Protein AF-A0A3N5REE6-F1 (afdb_monomer)

pLDDT: mean 72.45, std 20.6, range [33.62, 97.06]

Structure (mmCIF, N/CA/C/O backbone):
data_AF-A0A3N5REE6-F1
#
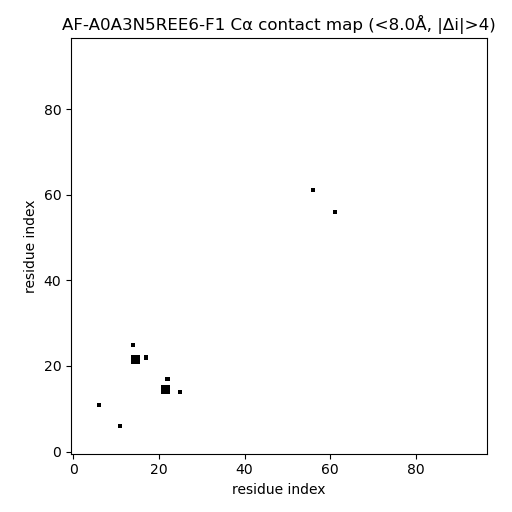_entry.id   AF-A0A3N5REE6-F1
#
loop_
_atom_site.group_PDB
_atom_site.id
_atom_site.type_symbol
_atom_site.label_atom_id
_atom_site.label_alt_id
_atom_site.label_comp_id
_atom_site.label_asym_id
_atom_site.label_entity_id
_atom_site.label_seq_id
_atom_site.pdbx_PDB_ins_code
_atom_site.Cartn_x
_atom_site.Cartn_y
_atom_site.Cartn_z
_atom_site.occupancy
_atom_site.B_iso_or_equiv
_atom_site.auth_seq_id
_atom_site.auth_comp_id
_atom_site.auth_asym_id
_atom_site.auth_atom_id
_atom_site.pdbx_PDB_model_num
ATOM 1 N N . MET A 1 1 ? -1.802 12.068 -12.018 1.00 54.91 1 MET A N 1
ATOM 2 C CA . MET A 1 1 ? -2.068 10.920 -11.128 1.00 54.91 1 MET A CA 1
ATOM 3 C C . MET A 1 1 ? -2.730 11.488 -9.898 1.00 54.91 1 MET A C 1
ATOM 5 O O . MET A 1 1 ? -2.159 12.414 -9.340 1.00 54.91 1 MET A O 1
ATOM 9 N N . GLU A 1 2 ? -3.912 10.995 -9.538 1.00 60.16 2 GLU A N 1
ATOM 10 C CA . GLU A 1 2 ? -4.509 11.303 -8.234 1.00 60.16 2 GLU A CA 1
ATOM 11 C C . GLU A 1 2 ? -3.501 10.934 -7.133 1.00 60.16 2 GLU A C 1
ATOM 13 O O . GLU A 1 2 ? -2.942 9.828 -7.185 1.00 60.16 2 GLU A O 1
ATOM 18 N N . PRO A 1 3 ? -3.179 11.850 -6.204 1.00 69.75 3 PRO A N 1
ATOM 19 C CA . PRO A 1 3 ? -2.310 11.535 -5.084 1.00 69.75 3 PRO A CA 1
ATOM 20 C C . PRO A 1 3 ? -2.962 10.446 -4.231 1.00 69.75 3 PRO A C 1
ATOM 22 O O . PRO A 1 3 ? -4.150 10.502 -3.921 1.00 69.75 3 PRO A O 1
ATOM 25 N N . LEU A 1 4 ? -2.176 9.441 -3.845 1.00 68.06 4 LEU A N 1
ATOM 26 C CA . LEU A 1 4 ? -2.631 8.419 -2.908 1.00 68.06 4 LEU A CA 1
ATOM 27 C C . LEU A 1 4 ? -2.835 9.075 -1.540 1.00 68.06 4 LEU A C 1
ATOM 29 O O . LEU A 1 4 ? -1.875 9.297 -0.804 1.00 68.06 4 LEU A O 1
ATOM 33 N N . GLN A 1 5 ? -4.082 9.405 -1.213 1.00 79.62 5 GLN A N 1
ATOM 34 C CA . GLN A 1 5 ? -4.461 9.804 0.134 1.00 79.62 5 GLN A CA 1
ATOM 35 C C . GLN A 1 5 ? -4.584 8.548 0.991 1.00 79.62 5 GLN A C 1
ATOM 37 O O . GLN A 1 5 ? -5.488 7.733 0.812 1.00 79.62 5 GLN A O 1
ATOM 42 N N . LEU A 1 6 ? -3.623 8.373 1.896 1.00 85.06 6 LEU A N 1
ATOM 43 C CA . LEU A 1 6 ? -3.731 7.378 2.951 1.00 85.06 6 LEU A CA 1
ATOM 44 C C . LEU A 1 6 ? -4.729 7.891 3.994 1.00 85.06 6 LEU A C 1
ATOM 46 O O . LEU A 1 6 ? -4.678 9.078 4.324 1.00 85.06 6 LEU A O 1
ATOM 50 N N . PRO A 1 7 ? -5.609 7.023 4.515 1.00 89.81 7 PRO A N 1
ATOM 51 C CA . PRO A 1 7 ? -6.543 7.419 5.553 1.00 89.81 7 PRO A CA 1
ATOM 52 C C . PRO A 1 7 ? -5.767 7.879 6.788 1.00 89.81 7 PRO A C 1
ATOM 54 O O . PRO A 1 7 ? -4.813 7.231 7.231 1.00 89.81 7 PRO A O 1
ATOM 57 N N . THR A 1 8 ? -6.179 9.012 7.337 1.00 93.75 8 THR A N 1
ATOM 58 C CA . THR A 1 8 ? -5.665 9.533 8.602 1.00 93.75 8 THR A CA 1
ATOM 59 C C . THR A 1 8 ? -6.074 8.625 9.758 1.00 93.75 8 THR A C 1
ATOM 61 O O . THR A 1 8 ? -7.038 7.860 9.680 1.00 93.75 8 THR A O 1
ATOM 64 N N . GLU A 1 9 ? -5.361 8.712 10.878 1.00 93.75 9 GLU A N 1
ATOM 65 C CA . GLU A 1 9 ? -5.683 7.903 12.054 1.00 93.75 9 GLU A CA 1
ATOM 66 C C . GLU A 1 9 ? -7.105 8.166 12.579 1.00 93.75 9 GLU A C 1
ATOM 68 O O . GLU A 1 9 ? -7.790 7.250 13.036 1.00 93.75 9 GLU A O 1
ATOM 73 N N . GLU A 1 10 ? -7.584 9.404 12.468 1.00 94.50 10 GLU A N 1
ATOM 74 C CA . GLU A 1 10 ? -8.943 9.787 12.850 1.00 94.50 10 GLU A CA 1
ATOM 75 C C . GLU A 1 10 ? -9.999 9.114 11.968 1.00 94.50 10 GLU A C 1
ATOM 77 O O . GLU A 1 10 ? -10.989 8.591 12.490 1.00 94.50 10 GLU A O 1
ATOM 82 N N . GLU A 1 11 ? -9.765 9.056 10.655 1.00 92.62 11 GLU A N 1
ATOM 83 C CA . GLU A 1 11 ? -10.625 8.353 9.698 1.00 92.62 11 GLU A CA 1
ATOM 84 C C . GLU A 1 11 ? -10.614 6.844 9.948 1.00 92.62 11 GLU A C 1
ATOM 86 O O . GLU A 1 11 ? -11.675 6.222 9.985 1.00 92.62 11 GLU A O 1
ATOM 91 N N . ILE A 1 12 ? -9.445 6.255 10.221 1.00 94.75 12 ILE A N 1
ATOM 92 C CA . ILE A 1 12 ? -9.333 4.834 10.585 1.00 94.75 12 ILE A CA 1
ATOM 93 C C . ILE A 1 12 ? -10.153 4.553 11.848 1.00 94.75 12 ILE A C 1
ATOM 95 O O . ILE A 1 12 ? -10.948 3.614 11.887 1.00 94.75 12 ILE A O 1
ATOM 99 N N . ARG A 1 13 ? -10.023 5.394 12.880 1.00 96.00 13 ARG A N 1
ATOM 100 C CA . ARG A 1 13 ? -10.804 5.264 14.120 1.00 96.00 13 ARG A CA 1
ATOM 101 C C . ARG A 1 13 ? -12.302 5.458 13.875 1.00 96.00 13 ARG A C 1
ATOM 103 O O . ARG A 1 13 ? -13.104 4.806 14.541 1.00 96.00 13 ARG A O 1
ATOM 110 N N . ALA A 1 14 ? -12.699 6.324 12.943 1.00 96.00 14 ALA A N 1
ATOM 111 C CA . ALA A 1 14 ? -14.099 6.495 12.558 1.00 96.00 14 ALA A CA 1
ATOM 112 C C . ALA A 1 14 ? -14.663 5.249 11.860 1.00 96.00 14 ALA A C 1
ATOM 114 O O . ALA A 1 14 ? -15.767 4.826 12.194 1.00 96.00 14 ALA A O 1
ATOM 115 N N . VAL A 1 15 ? -13.888 4.626 10.972 1.00 96.31 15 VAL A N 1
ATOM 116 C CA . VAL A 1 15 ? -14.250 3.368 10.302 1.00 96.31 15 VAL A CA 1
ATOM 117 C C . VAL A 1 15 ? -14.375 2.223 11.309 1.00 96.31 15 VAL A C 1
ATOM 119 O O . VAL A 1 15 ? -15.357 1.489 11.278 1.00 96.31 15 VAL A O 1
ATOM 122 N N . VAL A 1 16 ? -13.456 2.117 12.274 1.00 96.06 16 VAL A N 1
ATOM 123 C CA . VAL A 1 16 ? -13.554 1.115 13.354 1.00 96.06 16 VAL A CA 1
ATOM 124 C C . VAL A 1 16 ? -14.832 1.299 14.179 1.00 96.06 16 VAL A C 1
ATOM 126 O O . VAL A 1 16 ? -15.475 0.317 14.539 1.00 96.06 16 VAL A O 1
ATOM 129 N N . ARG A 1 17 ? -15.249 2.546 14.443 1.00 96.31 17 ARG A N 1
ATOM 130 C CA . ARG A 1 17 ? -16.521 2.832 15.132 1.00 96.31 17 ARG A CA 1
ATOM 131 C C . ARG A 1 17 ? -17.760 2.477 14.304 1.00 96.31 17 ARG A C 1
ATOM 133 O O . ARG A 1 17 ? -18.803 2.229 14.897 1.00 96.31 17 ARG A O 1
ATOM 140 N N . GLN A 1 18 ? -17.666 2.472 12.972 1.00 94.75 18 GLN A N 1
ATOM 141 C CA . GLN A 1 18 ? -18.771 2.078 12.086 1.00 94.75 18 GLN A CA 1
ATOM 142 C C . GLN A 1 18 ? -19.008 0.563 12.064 1.00 94.75 18 GLN A C 1
ATOM 144 O O . GLN A 1 18 ? -20.113 0.140 11.734 1.00 94.75 18 GLN A O 1
ATOM 149 N N . GLY A 1 19 ? -18.012 -0.239 12.450 1.00 95.94 19 GLY A N 1
ATOM 150 C CA . GLY A 1 19 ? -18.133 -1.688 12.588 1.00 95.94 19 GLY A CA 1
ATOM 151 C C . GLY A 1 19 ? -17.319 -2.480 11.566 1.00 95.94 19 GLY A C 1
ATOM 152 O O . GLY A 1 19 ? -16.535 -1.935 10.788 1.00 95.94 19 GLY A O 1
ATOM 153 N N . GLU A 1 20 ? -17.497 -3.799 11.598 1.00 94.56 20 GLU A N 1
ATOM 154 C CA . GLU A 1 20 ? -16.634 -4.759 10.901 1.00 94.56 20 GLU A CA 1
ATOM 155 C C . GLU A 1 20 ? -16.675 -4.602 9.376 1.00 94.56 20 GLU A C 1
ATOM 157 O O . GLU A 1 20 ? -15.622 -4.533 8.743 1.00 94.56 20 GLU A O 1
ATOM 162 N N . ASP A 1 21 ? -17.862 -4.449 8.783 1.00 97.00 21 ASP A N 1
ATOM 163 C CA . ASP A 1 21 ? -18.020 -4.317 7.327 1.00 97.00 21 ASP A CA 1
ATOM 164 C C . ASP A 1 21 ? -17.277 -3.096 6.761 1.00 97.00 21 ASP A C 1
ATOM 166 O O . ASP A 1 21 ? -16.663 -3.159 5.690 1.00 97.00 21 ASP A O 1
ATOM 170 N N . ALA A 1 22 ? -17.283 -1.982 7.498 1.00 95.19 22 ALA A N 1
ATOM 171 C CA . ALA A 1 22 ? -16.587 -0.763 7.104 1.00 95.19 22 ALA A CA 1
ATOM 172 C C . ALA A 1 22 ? -15.063 -0.960 7.135 1.00 95.19 22 ALA A C 1
ATOM 174 O O . ALA A 1 22 ? -14.358 -0.550 6.208 1.00 95.19 22 ALA A O 1
ATOM 175 N N . VAL A 1 23 ? -14.554 -1.651 8.160 1.00 96.19 23 VAL A N 1
ATOM 176 C CA . VAL A 1 23 ? -13.132 -2.007 8.271 1.00 96.19 23 VAL A CA 1
ATOM 177 C C . VAL A 1 23 ? -12.722 -2.947 7.138 1.00 96.19 23 VAL A C 1
ATOM 179 O O . VAL A 1 23 ? -11.705 -2.710 6.488 1.00 96.19 23 VAL A O 1
ATOM 182 N N . VAL A 1 24 ? -13.524 -3.972 6.843 1.00 97.06 24 VAL A N 1
ATOM 183 C CA . VAL A 1 24 ? -13.268 -4.907 5.735 1.00 97.06 24 VAL A CA 1
ATOM 184 C C . VAL A 1 24 ? -13.227 -4.169 4.395 1.00 97.06 24 VAL A C 1
ATOM 186 O O . VAL A 1 24 ? -12.340 -4.419 3.576 1.00 97.06 24 VAL A O 1
ATOM 189 N N . SER A 1 25 ? -14.139 -3.221 4.170 1.00 96.06 25 SER A N 1
ATOM 190 C CA . SER A 1 25 ? -14.144 -2.378 2.970 1.00 96.06 25 SER A CA 1
ATOM 191 C C . SER A 1 25 ? -12.861 -1.547 2.838 1.00 96.06 25 SER A C 1
ATOM 193 O O . SER A 1 25 ? -12.233 -1.536 1.774 1.00 96.06 25 SER A O 1
ATOM 195 N N . LEU A 1 26 ? -12.415 -0.918 3.932 1.00 94.62 26 LEU A N 1
ATOM 196 C CA . LEU A 1 26 ? -11.167 -0.154 3.966 1.00 94.62 26 LEU A CA 1
ATOM 197 C C . LEU A 1 26 ? -9.944 -1.041 3.697 1.00 94.62 26 LEU A C 1
ATOM 199 O O . LEU A 1 26 ? -9.078 -0.685 2.903 1.00 94.62 26 LEU A O 1
ATOM 203 N N . VAL A 1 27 ? -9.873 -2.225 4.303 1.00 95.50 27 VAL A N 1
ATOM 204 C CA . VAL A 1 27 ? -8.772 -3.170 4.059 1.00 95.50 27 VAL A CA 1
ATOM 205 C C . VAL A 1 27 ? -8.748 -3.611 2.594 1.00 95.50 27 VAL A C 1
ATOM 207 O O . VAL A 1 27 ? -7.692 -3.604 1.962 1.00 95.50 27 VAL A O 1
ATOM 210 N N . ASN A 1 28 ? -9.906 -3.926 2.014 1.00 96.31 28 ASN A N 1
ATOM 211 C CA . ASN A 1 28 ? -10.006 -4.310 0.607 1.00 96.31 28 ASN A CA 1
ATOM 212 C C . ASN A 1 28 ? -9.561 -3.189 -0.343 1.00 96.31 28 ASN A C 1
ATOM 214 O O . ASN A 1 28 ? -8.932 -3.470 -1.368 1.00 96.31 28 ASN A O 1
ATOM 218 N N . SER A 1 29 ? -9.865 -1.927 -0.028 1.00 92.88 29 SER A N 1
ATOM 219 C CA . SER A 1 29 ? -9.414 -0.793 -0.840 1.00 92.88 29 SER A CA 1
ATOM 220 C C . SER A 1 29 ? -7.891 -0.629 -0.774 1.00 92.88 29 SER A C 1
ATOM 222 O O . SER A 1 29 ? -7.247 -0.484 -1.816 1.00 92.88 29 SER A O 1
ATOM 224 N N . LEU A 1 30 ? -7.295 -0.773 0.413 1.00 94.00 30 LEU A N 1
ATOM 225 C CA . LEU A 1 30 ? -5.844 -0.727 0.604 1.00 94.00 30 LEU A CA 1
ATOM 226 C C . LEU A 1 30 ? -5.130 -1.880 -0.116 1.00 94.00 30 LEU A C 1
ATOM 228 O O . LEU A 1 30 ? -4.129 -1.647 -0.794 1.00 94.00 30 LEU A O 1
ATOM 232 N N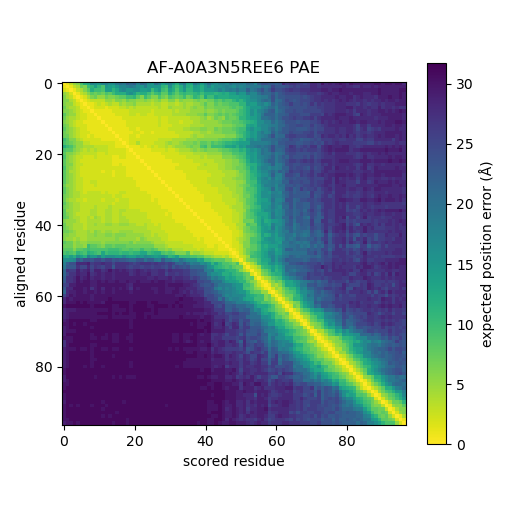 . ILE A 1 31 ? -5.669 -3.103 -0.062 1.00 95.75 31 ILE A N 1
ATOM 233 C CA . ILE A 1 31 ? -5.126 -4.258 -0.800 1.00 95.75 31 ILE A CA 1
ATOM 234 C C . ILE A 1 31 ? -5.102 -3.977 -2.307 1.00 95.75 31 ILE A C 1
ATOM 236 O O . ILE A 1 31 ? -4.100 -4.253 -2.967 1.00 95.75 31 ILE A O 1
ATOM 240 N N . ARG A 1 32 ? -6.165 -3.386 -2.867 1.00 93.56 32 ARG A N 1
ATOM 241 C CA . ARG A 1 32 ? -6.204 -3.023 -4.296 1.00 93.56 32 ARG A CA 1
ATOM 242 C C . ARG A 1 32 ? -5.107 -2.029 -4.660 1.00 93.56 32 ARG A C 1
ATOM 244 O O . ARG A 1 32 ? -4.451 -2.204 -5.685 1.00 93.56 32 ARG A O 1
ATOM 251 N N . VAL A 1 33 ? -4.890 -1.013 -3.825 1.00 92.25 33 VAL A N 1
ATOM 252 C CA . VAL A 1 33 ? -3.808 -0.040 -4.028 1.00 92.25 33 VAL A CA 1
ATOM 253 C C . VAL A 1 33 ? -2.450 -0.739 -4.002 1.00 92.25 33 VAL A C 1
ATOM 255 O O . VAL A 1 33 ? -1.647 -0.522 -4.908 1.00 92.25 33 VAL A O 1
ATOM 258 N N . ILE A 1 34 ? -2.215 -1.627 -3.031 1.00 94.19 34 ILE A N 1
ATOM 259 C CA . ILE A 1 34 ? -0.971 -2.402 -2.931 1.00 94.19 34 ILE A CA 1
ATOM 260 C C . ILE A 1 34 ? -0.743 -3.225 -4.201 1.00 94.19 34 ILE A C 1
ATOM 262 O O . ILE A 1 34 ? 0.332 -3.135 -4.780 1.00 94.19 34 ILE A O 1
ATOM 266 N N . VAL A 1 35 ? -1.748 -3.962 -4.682 1.00 95.62 35 VAL A N 1
ATOM 267 C CA . VAL A 1 35 ? -1.637 -4.782 -5.904 1.00 95.62 35 VAL A CA 1
ATOM 268 C C . VAL A 1 35 ? -1.289 -3.937 -7.134 1.00 95.62 35 VAL A C 1
ATOM 270 O O . VAL A 1 35 ? -0.457 -4.330 -7.950 1.00 95.62 35 VAL A O 1
ATOM 273 N N . VAL A 1 36 ? -1.896 -2.757 -7.280 1.00 92.81 36 VAL A N 1
ATOM 274 C CA . VAL A 1 36 ? -1.579 -1.850 -8.395 1.00 92.81 36 VAL A CA 1
ATOM 275 C C . VAL A 1 36 ? -0.151 -1.315 -8.283 1.00 92.81 36 VAL A C 1
ATOM 277 O O . VAL A 1 36 ? 0.552 -1.215 -9.292 1.00 92.81 36 VAL A O 1
ATOM 280 N N . LEU A 1 37 ? 0.291 -0.966 -7.074 1.00 92.81 37 LEU A N 1
ATOM 281 C CA . LEU A 1 37 ? 1.641 -0.462 -6.838 1.00 92.81 37 LEU A CA 1
ATOM 282 C C . LEU A 1 37 ? 2.701 -1.536 -7.068 1.00 92.81 37 LEU A C 1
ATOM 284 O O . LEU A 1 37 ? 3.681 -1.258 -7.755 1.00 92.81 37 LEU A O 1
ATOM 288 N N . THR A 1 38 ? 2.499 -2.757 -6.574 1.00 94.81 38 THR A N 1
ATOM 289 C CA . THR A 1 38 ? 3.441 -3.865 -6.782 1.00 94.81 38 THR A CA 1
ATOM 290 C C . THR A 1 38 ? 3.552 -4.231 -8.257 1.00 94.81 38 THR A C 1
ATOM 292 O O . THR A 1 38 ? 4.660 -4.407 -8.755 1.00 94.81 38 THR A O 1
ATOM 295 N N . ALA A 1 39 ? 2.441 -4.238 -9.000 1.00 94.62 39 ALA A N 1
ATOM 296 C CA . ALA A 1 39 ? 2.469 -4.452 -10.445 1.00 94.62 39 ALA A CA 1
ATOM 297 C C . ALA A 1 39 ? 3.265 -3.360 -11.182 1.00 94.62 39 ALA A C 1
ATOM 299 O O . ALA A 1 39 ? 4.049 -3.655 -12.084 1.00 94.62 39 ALA A O 1
ATOM 300 N N . ARG A 1 40 ? 3.100 -2.088 -10.794 1.00 94.56 40 ARG A N 1
ATOM 301 C CA . ARG A 1 40 ? 3.871 -0.978 -11.376 1.00 94.56 40 ARG A CA 1
ATOM 302 C C . ARG A 1 40 ? 5.353 -1.060 -11.031 1.00 94.56 40 ARG A C 1
ATOM 304 O O . ARG A 1 40 ? 6.174 -0.802 -11.906 1.00 94.56 40 ARG A O 1
ATOM 311 N N . LEU A 1 41 ? 5.685 -1.420 -9.792 1.00 94.62 41 LEU A N 1
ATOM 312 C CA . LEU A 1 41 ? 7.066 -1.637 -9.369 1.00 94.62 41 LEU A CA 1
ATOM 313 C C . LEU A 1 41 ? 7.715 -2.748 -10.193 1.00 94.62 41 LEU A C 1
ATOM 3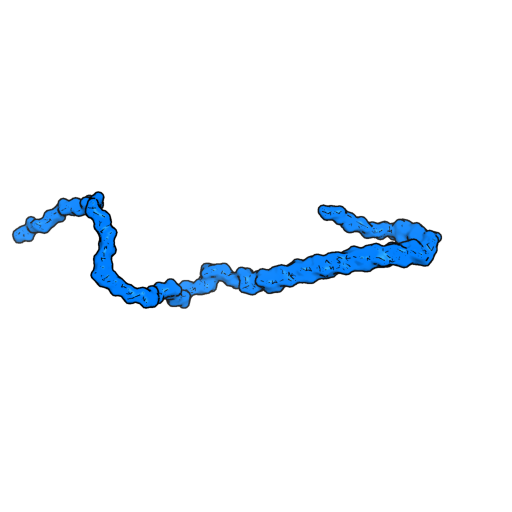15 O O . LEU A 1 41 ? 8.766 -2.501 -10.771 1.00 94.62 41 LEU A O 1
ATOM 319 N N . GLN A 1 42 ? 7.043 -3.888 -10.369 1.00 93.62 42 GLN A N 1
ATOM 320 C CA . GLN A 1 42 ? 7.560 -4.985 -11.190 1.00 93.62 42 GLN A CA 1
ATOM 321 C C . GLN A 1 42 ? 7.855 -4.538 -12.627 1.00 93.62 42 GLN A C 1
ATOM 323 O O . GLN A 1 42 ? 8.915 -4.831 -13.168 1.00 93.62 42 GLN A O 1
ATOM 328 N N . VAL A 1 43 ? 6.949 -3.776 -13.249 1.00 92.50 43 VAL A N 1
ATOM 329 C CA . VAL A 1 43 ? 7.165 -3.254 -14.610 1.00 92.50 43 VAL A CA 1
ATOM 330 C C . VAL A 1 43 ? 8.389 -2.336 -14.675 1.00 92.50 43 VAL A C 1
ATOM 332 O O . VAL A 1 43 ? 9.138 -2.380 -15.653 1.00 92.50 43 VAL A O 1
ATOM 335 N N . LEU A 1 44 ? 8.601 -1.495 -13.662 1.00 92.19 44 LEU A N 1
ATOM 336 C CA . LEU A 1 44 ? 9.759 -0.601 -13.603 1.00 92.19 44 LEU A CA 1
ATOM 337 C C . LEU A 1 44 ? 11.057 -1.380 -13.363 1.00 92.19 44 LEU A C 1
ATOM 339 O O . LEU A 1 44 ? 12.060 -1.110 -14.024 1.00 92.19 44 LEU A O 1
ATOM 343 N N . GLU A 1 45 ? 11.034 -2.372 -12.478 1.00 90.38 45 GLU A N 1
ATOM 344 C CA . GLU A 1 45 ? 12.159 -3.276 -12.232 1.00 90.38 45 GLU A CA 1
ATOM 345 C C . GLU A 1 45 ? 12.525 -4.067 -13.495 1.00 90.38 45 GLU A C 1
ATOM 347 O O . GLU A 1 45 ? 13.699 -4.125 -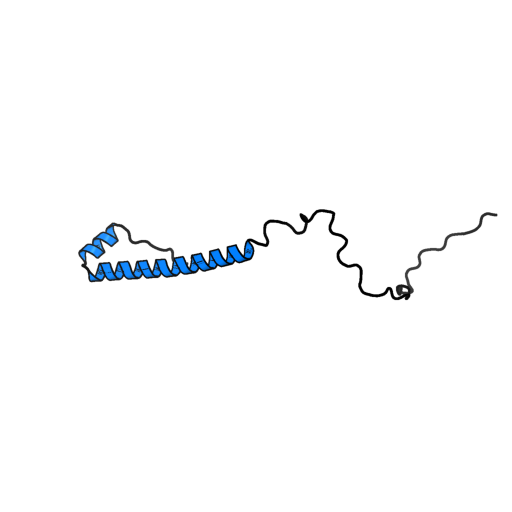13.861 1.00 90.38 45 GLU A O 1
ATOM 352 N N . ASP A 1 46 ? 11.538 -4.571 -14.239 1.00 88.06 46 ASP A N 1
ATOM 353 C CA . ASP A 1 46 ? 11.747 -5.258 -15.517 1.00 88.06 46 ASP A CA 1
ATOM 354 C C . ASP A 1 46 ? 12.372 -4.333 -16.573 1.00 88.06 46 ASP A C 1
ATOM 356 O O . ASP A 1 46 ? 13.233 -4.751 -17.355 1.00 88.06 46 ASP A O 1
ATOM 360 N N . GLN A 1 47 ? 11.947 -3.066 -16.628 1.00 84.69 47 GLN A N 1
ATOM 361 C CA . GLN A 1 47 ? 12.545 -2.065 -17.516 1.00 84.69 47 GLN A CA 1
ATOM 362 C C . GLN A 1 47 ? 13.996 -1.772 -17.129 1.00 84.69 47 GLN A C 1
ATOM 364 O O . GLN A 1 47 ? 14.862 -1.706 -18.004 1.00 84.69 47 GLN A O 1
ATOM 369 N N . LEU A 1 48 ? 14.287 -1.634 -15.833 1.00 83.25 48 LEU A N 1
ATOM 370 C CA . LEU A 1 48 ? 15.651 -1.454 -15.339 1.00 83.25 48 LEU A CA 1
ATOM 371 C C . LEU A 1 48 ? 16.521 -2.675 -15.641 1.00 83.25 48 LEU A C 1
ATOM 373 O O . LEU A 1 48 ? 17.637 -2.505 -16.125 1.00 83.25 48 LEU A O 1
ATOM 377 N N . ALA A 1 49 ? 16.013 -3.893 -15.455 1.00 76.12 49 ALA A N 1
ATOM 378 C CA . ALA A 1 49 ? 16.727 -5.122 -15.787 1.00 76.12 49 ALA A CA 1
ATOM 379 C C . ALA A 1 49 ? 17.070 -5.187 -17.284 1.00 76.12 49 ALA A C 1
ATOM 381 O O . ALA A 1 49 ? 18.214 -5.473 -17.642 1.00 76.12 49 ALA A O 1
ATOM 382 N N . LYS A 1 50 ? 16.124 -4.825 -18.162 1.00 69.88 50 LYS A N 1
ATOM 383 C CA . LYS A 1 50 ? 16.344 -4.745 -19.619 1.00 69.88 50 LYS A CA 1
ATOM 384 C C . LYS A 1 50 ? 17.357 -3.662 -20.014 1.00 69.88 50 LYS A C 1
ATOM 386 O O . LYS A 1 50 ? 18.111 -3.858 -20.963 1.00 69.88 50 LYS A O 1
ATOM 391 N N . ASN A 1 51 ? 17.423 -2.556 -19.274 1.00 59.41 51 ASN A N 1
ATOM 392 C CA . ASN A 1 51 ? 18.362 -1.455 -19.529 1.00 59.41 51 ASN A CA 1
ATOM 393 C C . ASN A 1 51 ? 19.721 -1.616 -18.815 1.00 59.41 51 ASN A C 1
ATOM 395 O O . ASN A 1 51 ? 20.690 -0.944 -19.174 1.00 59.41 51 ASN A O 1
ATOM 399 N N . SER A 1 52 ? 19.827 -2.528 -17.843 1.00 55.22 52 SER A N 1
ATOM 400 C CA . SER A 1 52 ? 21.022 -2.735 -17.007 1.00 55.22 52 SER A CA 1
ATOM 401 C C . SER A 1 52 ? 22.253 -3.191 -17.798 1.00 55.22 52 SER A C 1
ATOM 403 O O . SER A 1 52 ? 23.388 -2.929 -17.403 1.00 55.22 52 SER A O 1
ATOM 405 N N . SER A 1 53 ? 22.039 -3.807 -18.964 1.00 55.09 53 SER A N 1
ATOM 406 C CA . SER A 1 53 ? 23.103 -4.304 -19.843 1.00 55.09 53 SER A CA 1
ATOM 407 C C . SER A 1 53 ? 23.543 -3.317 -20.936 1.00 55.09 53 SER A C 1
ATOM 409 O O . SER A 1 53 ? 24.331 -3.697 -21.797 1.00 55.09 53 SER A O 1
ATOM 411 N N . ASN A 1 54 ? 23.100 -2.050 -20.908 1.00 51.16 54 ASN A N 1
ATOM 412 C CA . ASN A 1 54 ? 23.560 -1.020 -21.858 1.00 51.16 54 ASN A CA 1
ATOM 413 C C . ASN A 1 54 ? 24.285 0.177 -21.204 1.00 51.16 54 ASN A C 1
ATOM 415 O O . ASN A 1 54 ? 24.601 1.146 -21.887 1.00 51.16 54 ASN A O 1
ATOM 419 N N . SER A 1 55 ? 24.562 0.148 -19.892 1.00 53.88 55 SER A N 1
ATOM 420 C CA . SER A 1 55 ? 25.027 1.351 -19.171 1.00 53.88 55 SER A CA 1
ATOM 421 C C . SER A 1 55 ? 26.455 1.314 -18.613 1.00 53.88 55 SER A C 1
ATOM 423 O O . SER A 1 55 ? 26.877 2.301 -18.015 1.00 53.88 55 SER A O 1
ATOM 425 N N . SER A 1 56 ? 27.239 0.247 -18.781 1.00 59.56 56 SER A N 1
ATOM 426 C CA . SER A 1 56 ? 28.589 0.200 -18.181 1.00 59.56 56 SER A CA 1
ATOM 427 C C . SER A 1 56 ? 29.748 0.390 -19.157 1.00 59.56 56 SER A C 1
ATOM 429 O O . SER A 1 56 ? 30.890 0.497 -18.717 1.00 59.56 56 SER A O 1
ATOM 431 N N . LYS A 1 57 ? 29.493 0.510 -20.465 1.00 58.00 57 LYS A N 1
ATOM 432 C CA . LYS A 1 57 ? 30.515 0.920 -21.438 1.00 58.00 57 LYS A CA 1
ATOM 433 C C . LYS A 1 57 ? 29.913 1.895 -22.446 1.00 58.00 57 LYS A C 1
ATOM 435 O O . LYS A 1 57 ? 29.110 1.460 -23.271 1.00 58.00 57 LYS A O 1
ATOM 440 N N . PRO A 1 58 ? 30.305 3.183 -22.452 1.00 60.88 58 PRO A N 1
ATOM 441 C CA . PRO A 1 58 ? 30.063 4.006 -23.628 1.00 60.88 58 PRO A CA 1
ATOM 442 C C . PRO A 1 58 ? 30.708 3.323 -24.853 1.00 60.88 58 PRO A C 1
ATOM 444 O O . PRO A 1 58 ? 31.716 2.622 -24.702 1.00 60.88 58 PRO A O 1
ATOM 447 N N . PRO A 1 59 ? 30.192 3.508 -26.082 1.00 56.41 59 PRO A N 1
ATOM 448 C CA . PRO A 1 59 ? 30.794 2.922 -27.286 1.00 56.41 59 PRO A CA 1
ATOM 449 C C . PRO A 1 59 ? 32.259 3.353 -27.501 1.00 56.41 59 PRO A C 1
ATOM 451 O O . PRO A 1 59 ? 32.984 2.699 -28.249 1.00 56.41 59 PRO A O 1
ATOM 454 N N . SER A 1 60 ? 32.696 4.411 -26.811 1.00 49.72 60 SER A N 1
ATOM 455 C CA . SER A 1 60 ? 34.062 4.934 -26.731 1.00 49.72 60 SER A CA 1
ATOM 456 C C . SER A 1 60 ? 34.952 4.307 -25.638 1.00 49.72 60 SER A C 1
ATOM 458 O O . SER A 1 60 ? 36.144 4.597 -25.614 1.00 49.72 60 SER A O 1
ATOM 460 N N . SER A 1 61 ? 34.430 3.445 -24.752 1.00 56.03 61 SER A N 1
ATOM 461 C CA . SER A 1 61 ? 35.214 2.726 -23.719 1.00 56.03 61 SER A CA 1
ATOM 462 C C . SER A 1 61 ? 35.756 1.375 -24.172 1.00 56.03 61 SER A C 1
ATOM 464 O O . SER A 1 61 ? 36.576 0.776 -23.476 1.00 56.03 61 SER A O 1
ATOM 466 N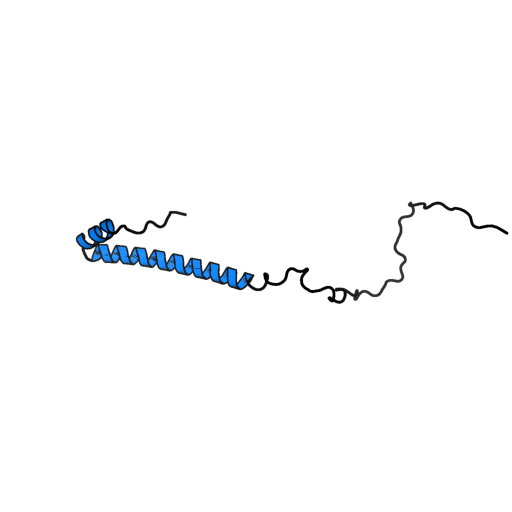 N . ASP A 1 62 ? 35.305 0.865 -25.313 1.00 58.62 62 ASP A N 1
ATOM 467 C CA . ASP A 1 62 ? 36.006 -0.237 -25.954 1.00 58.62 62 ASP A CA 1
ATOM 468 C C . ASP A 1 62 ? 37.285 0.364 -26.528 1.00 58.62 62 ASP A C 1
ATOM 470 O O . ASP A 1 62 ? 37.232 1.115 -27.503 1.00 58.62 62 ASP A O 1
ATOM 474 N N . GLY A 1 63 ? 38.393 0.148 -25.817 1.00 50.56 63 GLY A N 1
ATOM 475 C CA . GLY A 1 63 ? 39.656 0.833 -26.038 1.00 50.56 63 GLY A CA 1
ATOM 476 C C . GLY A 1 63 ? 40.095 0.828 -27.500 1.00 50.56 63 GLY A C 1
ATOM 477 O O . GLY A 1 63 ? 39.622 0.042 -28.321 1.00 50.56 63 GLY A O 1
ATOM 478 N N . LEU A 1 64 ? 41.050 1.707 -27.795 1.00 56.50 64 LEU A N 1
ATOM 479 C CA . LEU A 1 64 ? 41.780 1.930 -29.050 1.00 56.50 64 LEU A CA 1
ATOM 480 C C . LEU A 1 64 ? 42.533 0.675 -29.582 1.00 56.50 64 LEU A C 1
ATOM 482 O O . LEU A 1 64 ? 43.686 0.735 -29.991 1.00 56.50 64 LEU A O 1
ATOM 486 N N . LYS A 1 65 ? 41.903 -0.498 -29.515 1.00 56.16 65 LYS A N 1
ATOM 487 C CA . LYS A 1 65 ? 42.341 -1.831 -29.932 1.00 56.16 65 LYS A CA 1
ATOM 488 C C . LYS A 1 65 ? 41.178 -2.661 -30.495 1.00 56.16 65 LYS A C 1
ATOM 490 O O . LYS A 1 65 ? 41.280 -3.882 -30.567 1.00 56.16 65 LYS A O 1
ATOM 495 N N . LYS A 1 66 ? 40.076 -2.045 -30.933 1.00 57.16 66 LYS A N 1
ATOM 496 C CA . LYS A 1 66 ? 39.182 -2.730 -31.876 1.00 57.16 66 LYS A CA 1
ATOM 497 C C . LYS A 1 66 ? 39.907 -2.824 -33.224 1.00 57.16 66 LYS A C 1
ATOM 499 O O . LYS A 1 66 ? 40.164 -1.770 -33.808 1.00 57.16 66 LYS A O 1
ATOM 504 N N . PRO A 1 67 ? 40.237 -4.024 -33.746 1.00 59.09 67 PRO A N 1
ATOM 505 C CA . PRO A 1 67 ? 40.637 -4.136 -35.144 1.00 59.09 67 PRO A CA 1
ATOM 506 C C . PRO A 1 67 ? 39.513 -3.539 -35.994 1.00 59.09 67 PRO A C 1
ATOM 508 O O . PRO A 1 67 ? 38.336 -3.740 -35.676 1.00 59.09 67 PRO A O 1
ATOM 511 N N . SER A 1 68 ? 39.878 -2.745 -37.007 1.00 62.47 68 SER A N 1
ATOM 512 C CA . SER A 1 68 ? 38.929 -1.979 -37.816 1.00 62.47 68 SER A CA 1
ATOM 513 C C . SER A 1 68 ? 37.760 -2.868 -38.227 1.00 62.47 68 SER A C 1
ATOM 515 O O . SER A 1 68 ? 37.900 -3.873 -38.931 1.00 62.47 68 SER A O 1
ATOM 517 N N . ARG A 1 69 ? 36.574 -2.535 -37.715 1.00 61.16 69 ARG A N 1
ATOM 518 C CA . ARG A 1 69 ? 35.369 -3.234 -38.122 1.00 61.16 69 ARG A CA 1
ATOM 519 C C . ARG A 1 69 ? 35.186 -2.905 -39.604 1.00 61.16 69 ARG A C 1
ATOM 521 O O . ARG A 1 69 ? 35.195 -1.738 -39.982 1.00 61.16 69 ARG A O 1
ATOM 528 N N . HIS A 1 70 ? 35.051 -3.965 -40.400 1.00 59.94 70 HIS A N 1
ATOM 529 C CA . HIS A 1 70 ? 34.799 -3.991 -41.845 1.00 59.94 70 HIS A CA 1
ATOM 530 C C . HIS A 1 70 ? 36.042 -3.933 -42.761 1.00 59.94 70 HIS A C 1
ATOM 532 O O . HIS A 1 70 ? 36.203 -3.019 -43.566 1.00 59.94 70 HIS A O 1
ATOM 538 N N . ARG A 1 71 ? 36.850 -5.007 -42.782 1.00 57.84 71 ARG A N 1
ATOM 539 C CA . ARG A 1 71 ? 37.509 -5.401 -44.042 1.00 57.84 71 ARG A CA 1
ATOM 540 C C . ARG A 1 71 ? 36.399 -5.797 -45.013 1.00 57.84 71 ARG A C 1
ATOM 542 O O . ARG A 1 71 ? 35.680 -6.763 -44.764 1.00 57.84 71 ARG A O 1
ATOM 549 N N . SER A 1 72 ? 36.209 -5.021 -46.077 1.00 62.44 72 SER A N 1
ATOM 550 C CA . SER A 1 72 ? 35.179 -5.293 -47.076 1.00 62.44 72 SER A CA 1
ATOM 551 C C . SER A 1 72 ? 35.309 -6.729 -47.594 1.00 62.44 72 SER A C 1
ATOM 553 O O . SER A 1 72 ? 36.345 -7.100 -48.139 1.00 62.44 72 SER A O 1
ATOM 555 N N . LEU A 1 73 ? 34.241 -7.524 -47.481 1.00 66.31 73 LEU A N 1
ATOM 556 C CA . LEU A 1 73 ? 34.130 -8.819 -48.175 1.00 66.31 73 LEU A CA 1
ATOM 557 C C . LEU A 1 73 ? 33.993 -8.645 -49.698 1.00 66.31 73 LEU A C 1
ATOM 559 O O . LEU A 1 73 ? 34.053 -9.610 -50.455 1.00 66.31 73 LEU A O 1
ATOM 563 N N . ARG A 1 74 ? 33.798 -7.404 -50.160 1.00 64.44 74 ARG A N 1
ATOM 564 C CA . ARG A 1 74 ? 33.796 -7.056 -51.578 1.00 64.44 74 ARG A CA 1
ATOM 565 C C . ARG A 1 74 ? 35.214 -7.202 -52.128 1.00 64.44 74 ARG A C 1
ATOM 567 O O . ARG A 1 74 ? 36.159 -6.659 -51.559 1.00 64.44 74 ARG A O 1
ATOM 574 N N . ARG A 1 75 ? 35.351 -7.898 -53.258 1.00 63.41 75 ARG A N 1
ATOM 575 C CA . ARG A 1 75 ? 36.570 -7.835 -54.075 1.00 63.41 75 ARG A CA 1
ATOM 576 C C . ARG A 1 75 ? 36.741 -6.393 -54.551 1.00 63.41 75 ARG A C 1
ATOM 578 O O . ARG A 1 75 ? 35.757 -5.779 -54.968 1.00 63.41 75 ARG A O 1
ATOM 585 N N . SER A 1 76 ? 37.958 -5.859 -54.488 1.00 59.91 76 SER A N 1
ATOM 586 C CA . SER A 1 76 ? 38.275 -4.580 -55.119 1.00 59.91 76 SER A CA 1
ATOM 587 C C . SER A 1 76 ? 37.937 -4.692 -56.605 1.00 59.91 76 SER A C 1
ATOM 589 O O . SER A 1 76 ? 38.520 -5.493 -57.334 1.00 59.91 76 SER A O 1
ATOM 591 N N . SER A 1 77 ? 36.944 -3.938 -57.073 1.00 66.38 77 SER A N 1
ATOM 592 C CA . SER A 1 77 ? 36.757 -3.803 -58.511 1.00 66.38 77 SER A CA 1
ATOM 593 C C . SER A 1 77 ? 37.894 -2.924 -59.011 1.00 66.38 77 SER A C 1
ATOM 595 O O . SER A 1 77 ? 37.981 -1.772 -58.595 1.00 66.38 77 SER A O 1
ATOM 597 N N . GLY A 1 78 ? 38.744 -3.432 -59.904 1.00 62.06 78 GLY A N 1
ATOM 598 C CA . GLY A 1 78 ? 39.830 -2.673 -60.547 1.00 62.06 78 GLY A CA 1
ATOM 599 C C . GLY A 1 78 ? 39.359 -1.530 -61.461 1.00 62.06 78 GLY A C 1
ATOM 600 O O . GLY A 1 78 ? 40.071 -1.132 -62.376 1.00 62.06 78 GLY A O 1
ATOM 601 N N . LYS A 1 79 ? 38.141 -1.023 -61.258 1.00 66.00 79 LYS A N 1
ATOM 602 C CA . LYS A 1 79 ? 37.595 0.135 -61.953 1.00 66.00 79 LYS A CA 1
ATOM 603 C C . LYS A 1 79 ? 38.083 1.387 -61.242 1.00 66.00 79 LYS A C 1
ATOM 605 O O . LYS A 1 79 ? 37.843 1.556 -60.050 1.00 66.00 79 LYS A O 1
ATOM 610 N N . LYS A 1 80 ? 38.773 2.247 -61.993 1.00 61.47 80 LYS A N 1
ATOM 611 C CA . LYS A 1 80 ? 39.144 3.590 -61.543 1.00 61.47 80 LYS A CA 1
ATOM 612 C C . LYS A 1 80 ? 37.877 4.306 -61.070 1.00 61.47 80 LYS A C 1
ATOM 614 O O . LYS A 1 80 ? 36.850 4.231 -61.746 1.00 61.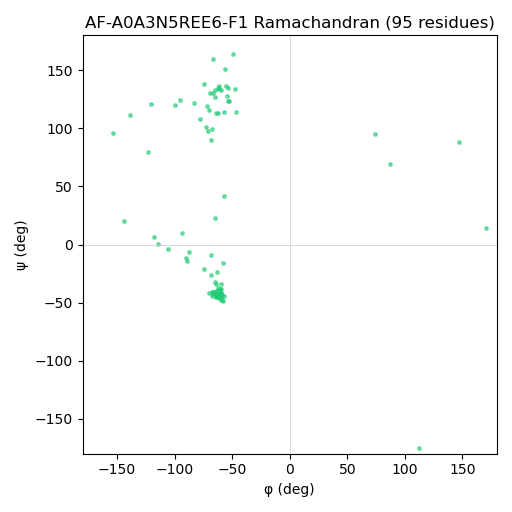47 80 LYS A O 1
ATOM 619 N N . ASN A 1 81 ? 37.953 4.966 -59.916 1.00 61.72 81 ASN A N 1
ATOM 620 C CA . ASN A 1 81 ? 36.866 5.799 -59.411 1.00 61.72 81 ASN A CA 1
ATOM 621 C C . ASN A 1 81 ? 36.494 6.801 -60.510 1.00 61.72 81 ASN A C 1
ATOM 623 O O . ASN A 1 81 ? 37.367 7.507 -61.015 1.00 61.72 81 ASN A O 1
ATOM 627 N N . GLY A 1 82 ? 35.228 6.811 -60.926 1.00 58.62 82 GLY A N 1
ATOM 628 C CA . GLY A 1 82 ? 34.741 7.719 -61.958 1.00 58.62 82 GLY A CA 1
ATOM 629 C C . GLY A 1 82 ? 34.756 9.150 -61.436 1.00 58.62 82 GLY A C 1
ATOM 630 O O . GLY A 1 82 ? 33.782 9.593 -60.838 1.00 58.62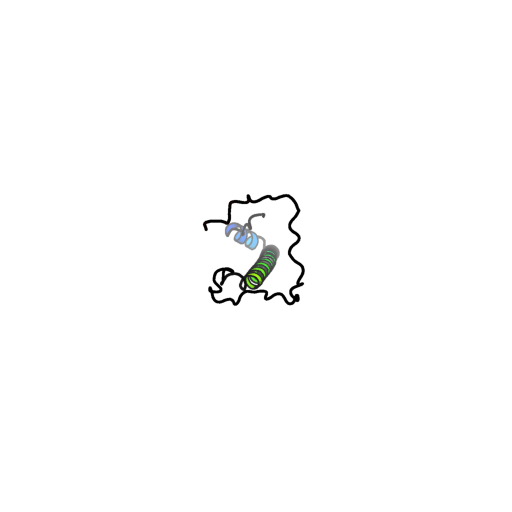 82 GLY A O 1
ATOM 631 N N . ALA A 1 83 ? 35.871 9.853 -61.626 1.00 54.12 83 ALA A N 1
ATOM 632 C CA . ALA A 1 83 ? 35.921 11.297 -61.473 1.00 54.12 83 ALA A CA 1
ATOM 633 C C . ALA A 1 83 ? 35.065 11.926 -62.581 1.00 54.12 83 ALA A C 1
ATOM 635 O O . ALA A 1 83 ? 35.188 11.554 -63.750 1.00 54.12 83 ALA A O 1
ATOM 636 N N . GLN A 1 84 ? 34.177 12.850 -62.212 1.00 58.53 84 GLN A N 1
ATOM 637 C CA . GLN A 1 84 ? 33.435 13.632 -63.194 1.00 58.53 84 GLN A CA 1
ATOM 638 C C . GLN A 1 84 ? 34.416 14.517 -63.981 1.00 58.53 84 GLN A C 1
ATOM 640 O O . GLN A 1 84 ? 35.272 15.158 -63.364 1.00 58.53 84 GLN A O 1
ATOM 645 N N . PRO A 1 85 ? 34.333 14.561 -65.322 1.00 51.34 85 PRO A N 1
ATOM 646 C CA . PRO A 1 85 ? 35.198 15.415 -66.122 1.00 51.34 85 PRO A CA 1
ATOM 647 C C . PRO A 1 85 ? 34.779 16.875 -65.906 1.00 51.34 85 PRO A C 1
ATOM 649 O O . PRO A 1 85 ? 33.798 17.333 -66.482 1.00 51.34 85 PRO A O 1
ATOM 652 N N . GLY A 1 86 ? 35.481 17.587 -65.022 1.00 56.03 86 GLY A N 1
ATOM 653 C CA . GLY A 1 86 ? 35.169 18.995 -64.743 1.00 56.03 86 GLY A CA 1
ATOM 654 C C . GLY A 1 86 ? 35.883 19.660 -63.564 1.00 56.03 86 GLY A C 1
ATOM 655 O O . GLY A 1 86 ? 35.448 20.722 -63.140 1.00 56.03 86 GLY A O 1
ATOM 656 N N . GLY A 1 87 ? 36.953 19.076 -63.017 1.00 44.78 87 GLY A N 1
ATOM 657 C CA . GLY A 1 87 ? 37.754 19.697 -61.955 1.00 44.78 87 GLY A CA 1
ATOM 658 C C . GLY A 1 87 ? 39.216 19.804 -62.364 1.00 44.78 87 GLY A C 1
ATOM 659 O O . GLY A 1 87 ? 40.020 18.958 -61.988 1.00 44.78 87 GLY A O 1
ATOM 660 N N . SER A 1 88 ? 39.542 20.803 -63.181 1.00 41.16 88 SER A N 1
ATOM 661 C CA . SER A 1 88 ? 40.905 21.148 -63.594 1.00 41.16 88 SER A CA 1
ATOM 662 C C . SER A 1 88 ? 41.757 21.549 -62.383 1.00 41.16 88 SER A C 1
ATOM 664 O O . SER A 1 88 ? 41.512 22.597 -61.785 1.00 41.16 88 SER A O 1
ATOM 666 N N . PHE A 1 89 ? 42.767 20.750 -62.036 1.00 35.56 89 PHE A N 1
ATOM 667 C CA . PHE A 1 89 ? 43.897 21.220 -61.235 1.00 35.56 89 PHE A CA 1
ATOM 668 C C . PHE A 1 89 ? 45.052 21.498 -62.200 1.00 35.56 89 PHE A C 1
ATOM 670 O O . PHE A 1 89 ? 45.440 20.622 -62.966 1.00 35.56 89 PHE A O 1
ATOM 677 N N . PHE A 1 90 ? 45.483 22.756 -62.203 1.00 37.03 90 PHE A N 1
ATOM 678 C CA . PHE A 1 90 ? 46.427 23.391 -63.116 1.00 37.03 90 PHE A CA 1
ATOM 679 C C . PHE A 1 90 ? 47.718 22.592 -63.368 1.00 37.03 90 PHE A C 1
ATOM 681 O O . PHE A 1 90 ? 48.392 22.176 -62.426 1.00 37.03 90 PHE A O 1
ATOM 688 N N . ASP A 1 91 ? 48.082 22.490 -64.648 1.00 37.62 91 ASP A N 1
ATOM 689 C CA . ASP A 1 91 ? 49.435 22.247 -65.143 1.00 37.62 91 ASP A CA 1
ATOM 690 C C . ASP A 1 91 ? 50.400 23.353 -64.682 1.00 37.62 91 ASP A C 1
ATOM 692 O O . ASP A 1 91 ? 50.115 24.542 -64.846 1.00 37.62 91 ASP A O 1
ATOM 696 N N . ALA A 1 92 ? 51.570 22.963 -64.172 1.00 38.78 92 ALA A N 1
ATOM 697 C CA . ALA A 1 92 ? 52.768 23.799 -64.180 1.00 38.78 92 ALA A CA 1
ATOM 698 C C . ALA A 1 92 ? 54.039 22.928 -64.157 1.00 38.78 92 ALA A C 1
ATOM 700 O O . ALA A 1 92 ? 54.516 22.512 -63.105 1.00 38.78 92 ALA A O 1
ATOM 701 N N . ASP A 1 93 ? 54.549 22.711 -65.369 1.00 35.28 93 ASP A N 1
ATOM 702 C CA . ASP A 1 93 ? 55.952 22.883 -65.763 1.00 35.28 93 ASP A CA 1
ATOM 703 C C . ASP A 1 93 ? 56.995 21.845 -65.295 1.00 35.28 93 ASP A C 1
ATOM 705 O O . ASP A 1 93 ? 57.615 21.932 -64.234 1.00 35.28 93 ASP A O 1
ATOM 709 N N . GLU A 1 94 ? 57.246 20.884 -66.186 1.00 35.81 94 GLU A N 1
ATOM 710 C CA . GLU A 1 94 ? 58.442 20.048 -66.241 1.00 35.81 94 GLU A CA 1
ATOM 711 C C . GLU A 1 94 ? 59.434 20.678 -67.236 1.00 35.81 94 GLU A C 1
ATOM 713 O O . GLU A 1 94 ? 59.099 20.877 -68.402 1.00 35.81 94 GLU A O 1
ATOM 718 N N . GLY A 1 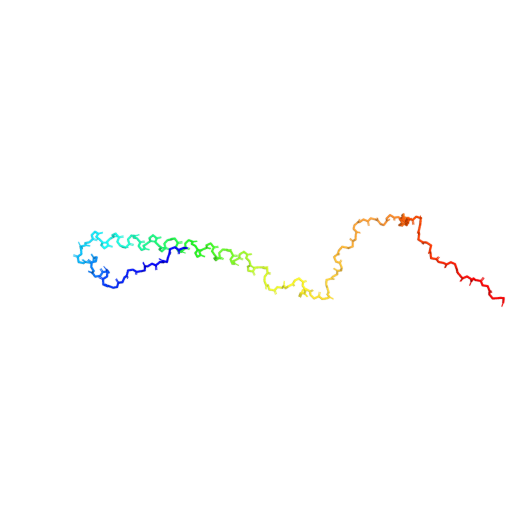95 ? 60.671 20.954 -66.804 1.00 33.62 95 GLY A N 1
ATOM 719 C CA . GLY A 1 95 ? 61.779 21.190 -67.736 1.00 33.62 95 GLY A CA 1
ATOM 720 C C . GLY A 1 95 ? 62.833 22.195 -67.282 1.00 33.62 95 GLY A C 1
ATOM 721 O O . GLY A 1 95 ? 62.814 23.357 -67.683 1.00 33.62 95 GLY A O 1
ATOM 722 N N . ARG A 1 96 ? 63.858 21.733 -66.556 1.00 37.41 96 ARG A N 1
ATOM 723 C CA . ARG A 1 96 ? 65.172 22.390 -66.579 1.00 37.41 96 ARG A CA 1
ATOM 724 C C . ARG A 1 96 ? 66.208 21.379 -67.075 1.00 37.41 96 ARG A C 1
ATOM 726 O O . ARG A 1 96 ? 66.312 20.290 -66.520 1.00 37.41 96 ARG A O 1
ATOM 733 N N . LYS A 1 97 ? 66.858 21.761 -68.178 1.00 39.00 97 LYS A N 1
ATOM 734 C CA . LYS A 1 97 ? 67.974 21.077 -68.843 1.00 39.00 97 LYS A CA 1
ATOM 735 C C . LYS A 1 97 ? 69.134 20.785 -67.899 1.00 39.00 97 LYS A C 1
ATOM 737 O O . LYS A 1 97 ? 69.340 21.604 -66.974 1.00 39.00 97 LYS A O 1
#

Foldseek 3Di:
DPDPDDDDPVRQVVQVVVHDVSNVVSVVVVVVVVVVVVVVVVVVVVVCVVCVVPPPDDPCNPDPPDDDPDPDPDDPDPDDDDDDPDDDDDDDDDDDD

Mean predicted aligned error: 18.6 Å

Sequence (97 aa):
MEPLQLPTEEEIRAVVRQGEDAVVSLVNSLIRVIVVLTARLQVLEDQLAKNSSNSSKPPSSDGLKKPSRHRSLRRSSGKKNGAQPGGSFFDADEGRK

Solvent-accessible surface area (backbone atoms only — not comparable to full-atom values): 6575 Å² total; per-residue (Å²): 128,85,76,87,78,72,80,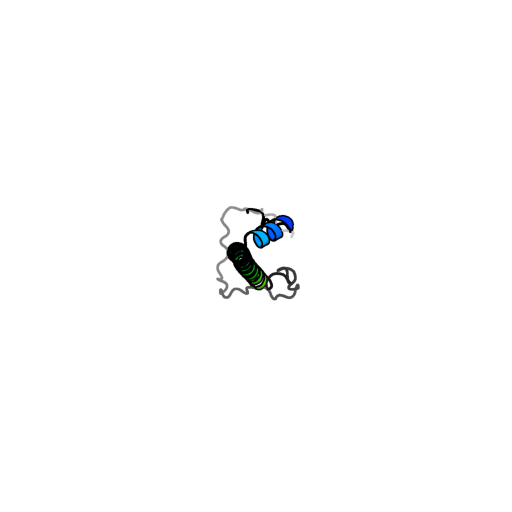49,72,68,55,51,53,51,32,58,72,70,33,68,69,49,40,53,52,53,51,53,53,51,51,52,51,49,55,54,49,53,53,52,48,50,55,51,51,52,51,48,60,70,49,61,84,68,72,87,59,60,89,80,62,64,55,104,73,68,72,76,86,76,77,70,89,66,76,83,68,92,65,76,81,83,73,75,94,82,77,88,77,82,91,79,85,88,86,80,134

Radius of gyration: 36.79 Å; Cα contacts (8 Å, |Δi|>4): 8; chains: 1; bounding box: 87×33×84 Å

Secondary structure (DSSP, 8-state):
-----PPPHHHHHHHHHH-HHHHHHHHHHHHHHHHHHHHHHHHHHHHHHHHGGGSS--TT-S-TT---S---SS----PPP---S---PPP------